Protein AF-T0ZM50-F1 (afdb_monomer_lite)

Sequence (74 aa):
GIRADRSESTETLPKRIRSAEIERIPYIAVIGDREAGDGTVALRIRGAKGSQAVPVAAGVARIEGAIRGRSFDP

Organism: NCBI:txid410659

Radius of gyration: 12.22 Å; chains: 1; bounding box: 29×26×35 Å

Secondary structure (DSSP, 8-state):
----------S-HHHHHHHHHHTT-SEEEE--HHHHHHTEEEEEETTSSSEEEEEHHHHHHHHHHHHHHT----

Foldseek 3Di:
DDDDDDDPDPDDPVVVVVVCLVVVPQWDWADDPVCVVVQWTFIDGRPDPGTDIGHPVVVVVVVVVCVVVVHRDD

Structure (mmCIF, N/CA/C/O backbone):
data_AF-T0ZM50-F1
#
_entry.id   AF-T0ZM50-F1
#
loop_
_atom_site.group_PDB
_atom_site.id
_atom_site.type_symbol
_atom_site.label_atom_id
_atom_site.label_alt_id
_atom_site.label_comp_id
_atom_site.label_asym_id
_atom_site.label_entity_id
_atom_site.label_seq_id
_atom_site.pdbx_PDB_ins_code
_atom_site.Cartn_x
_atom_site.Cartn_y
_atom_site.Cartn_z
_atom_site.occupancy
_atom_site.B_iso_or_equiv
_atom_site.auth_seq_id
_atom_site.auth_comp_id
_atom_site.auth_asym_id
_atom_site.auth_atom_id
_atom_site.pdbx_PDB_model_num
ATOM 1 N N . GLY A 1 1 ? 2.046 -16.455 -9.796 1.00 82.69 1 GLY A N 1
ATOM 2 C CA . GLY A 1 1 ? 1.555 -16.121 -8.447 1.00 82.69 1 GLY A CA 1
ATOM 3 C C . GLY A 1 1 ? 2.235 -14.861 -7.952 1.00 82.69 1 GLY A C 1
ATOM 4 O O . GLY A 1 1 ? 3.353 -14.591 -8.383 1.00 82.69 1 GLY A O 1
ATOM 5 N N . ILE A 1 2 ? 1.565 -14.091 -7.094 1.00 90.44 2 ILE A N 1
ATOM 6 C CA . ILE A 1 2 ? 2.111 -12.877 -6.466 1.00 90.44 2 ILE A CA 1
ATOM 7 C C . ILE A 1 2 ? 2.826 -13.276 -5.171 1.00 90.44 2 ILE A C 1
ATOM 9 O O . ILE A 1 2 ? 2.294 -14.068 -4.397 1.00 90.44 2 ILE A O 1
ATOM 13 N N . ARG A 1 3 ? 4.023 -12.731 -4.930 1.00 92.44 3 ARG A N 1
ATOM 14 C CA . ARG A 1 3 ? 4.682 -12.821 -3.620 1.00 92.44 3 ARG A CA 1
ATOM 15 C C . ARG A 1 3 ? 4.167 -11.673 -2.765 1.00 92.44 3 ARG A C 1
ATOM 17 O O . ARG A 1 3 ? 4.385 -10.519 -3.127 1.00 92.44 3 ARG A O 1
ATOM 24 N N . ALA A 1 4 ? 3.478 -11.995 -1.684 1.00 91.88 4 ALA A N 1
ATOM 25 C CA . ALA A 1 4 ? 2.918 -11.021 -0.764 1.00 91.88 4 ALA A CA 1
ATOM 26 C C . ALA A 1 4 ? 3.281 -11.415 0.664 1.00 91.88 4 ALA A C 1
ATOM 28 O O . ALA A 1 4 ? 3.341 -12.602 0.978 1.00 91.88 4 ALA A O 1
ATOM 29 N N . ASP A 1 5 ? 3.506 -10.406 1.494 1.00 91.31 5 ASP A N 1
ATOM 30 C CA . ASP A 1 5 ? 3.718 -10.558 2.924 1.00 91.31 5 ASP A CA 1
ATOM 31 C C . ASP A 1 5 ? 2.880 -9.514 3.667 1.00 91.31 5 ASP A C 1
ATOM 33 O O . ASP A 1 5 ? 2.606 -8.428 3.139 1.00 91.31 5 ASP A O 1
ATOM 37 N N . ARG A 1 6 ? 2.437 -9.856 4.875 1.00 89.81 6 ARG A N 1
ATOM 38 C CA . ARG A 1 6 ? 1.660 -8.967 5.734 1.00 89.81 6 ARG A CA 1
ATOM 39 C C . ARG A 1 6 ? 2.538 -8.543 6.896 1.00 89.81 6 ARG A C 1
ATOM 41 O O . ARG A 1 6 ? 3.019 -9.37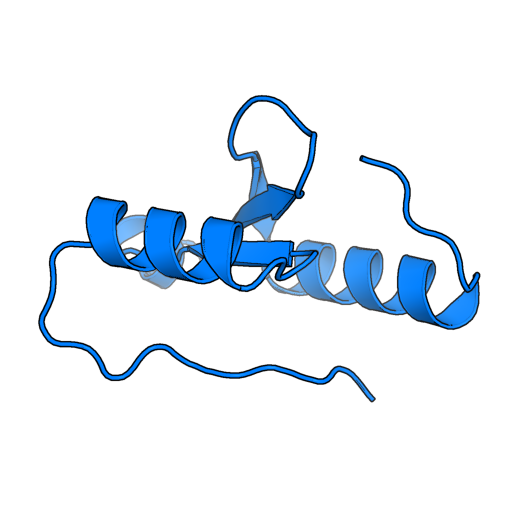0 7.653 1.00 89.81 6 ARG A O 1
ATOM 48 N N . SER A 1 7 ? 2.648 -7.235 7.111 1.00 85.00 7 SER A N 1
ATOM 49 C CA . SER A 1 7 ? 3.337 -6.734 8.298 1.00 85.00 7 SER A CA 1
ATOM 50 C C . SER A 1 7 ? 2.582 -7.134 9.574 1.00 85.00 7 SER A C 1
ATOM 52 O O . SER A 1 7 ? 1.463 -6.673 9.810 1.00 85.00 7 SER A O 1
ATOM 54 N N . GLU A 1 8 ? 3.214 -7.966 10.403 1.00 84.88 8 GLU A N 1
ATOM 55 C CA . GLU A 1 8 ? 2.724 -8.370 11.734 1.00 84.88 8 GLU A CA 1
ATOM 56 C C . GLU A 1 8 ? 3.143 -7.396 12.849 1.00 84.88 8 GLU A C 1
ATOM 58 O O . GLU A 1 8 ? 2.811 -7.575 14.018 1.00 84.88 8 GLU A O 1
ATOM 63 N N . SER A 1 9 ? 3.864 -6.332 12.492 1.00 81.00 9 SER A N 1
ATOM 64 C CA . SER A 1 9 ? 4.367 -5.347 13.445 1.00 81.00 9 SER A CA 1
ATOM 65 C C . SER A 1 9 ? 3.231 -4.564 14.118 1.00 81.00 9 SER A C 1
ATOM 67 O O . SER A 1 9 ? 2.292 -4.101 13.457 1.00 81.00 9 SER A O 1
ATOM 69 N N . THR A 1 10 ? 3.365 -4.358 15.433 1.00 85.75 10 THR A N 1
ATOM 70 C CA . THR A 1 10 ? 2.497 -3.507 16.269 1.00 85.75 10 THR A CA 1
ATOM 71 C C . THR A 1 10 ? 2.818 -2.013 16.142 1.00 85.75 10 THR A C 1
ATOM 73 O O . THR A 1 10 ? 2.229 -1.178 16.826 1.00 85.75 10 THR A O 1
ATOM 76 N N . GLU A 1 11 ? 3.750 -1.653 15.260 1.00 88.00 11 GLU A N 1
ATOM 77 C CA . GLU A 1 11 ? 4.113 -0.271 14.976 1.00 88.00 11 GLU A CA 1
ATOM 78 C C . GLU A 1 11 ? 3.013 0.509 14.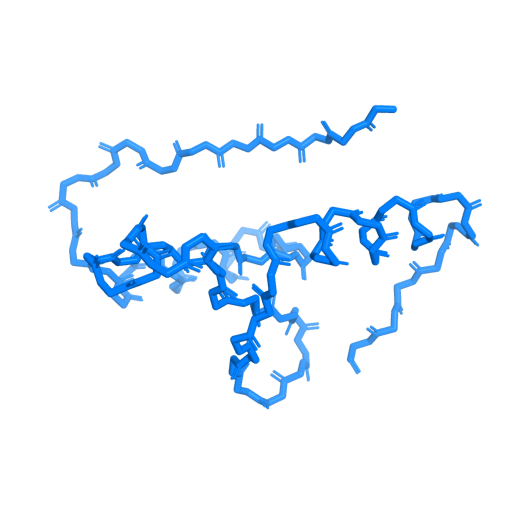240 1.00 88.00 11 GLU A C 1
ATOM 80 O O . GLU A 1 11 ? 2.103 -0.045 13.617 1.00 88.00 11 GLU A O 1
ATOM 85 N N . THR A 1 12 ? 3.131 1.840 14.267 1.00 89.31 12 THR A N 1
ATOM 86 C CA . THR A 1 12 ? 2.191 2.731 13.583 1.00 89.31 12 THR A CA 1
ATOM 87 C C . THR A 1 12 ? 2.183 2.492 12.070 1.00 89.31 12 THR A C 1
ATOM 89 O O . THR A 1 12 ? 3.199 2.153 11.457 1.00 89.31 12 THR A O 1
ATOM 92 N N . LEU A 1 13 ? 1.030 2.725 11.437 1.00 86.44 13 LEU A N 1
ATOM 93 C CA . LEU A 1 13 ? 0.850 2.558 9.992 1.00 86.44 13 LEU A CA 1
ATOM 94 C C . LEU A 1 13 ? 1.926 3.294 9.156 1.00 86.44 13 LEU A C 1
ATOM 96 O O . LEU A 1 13 ? 2.508 2.650 8.281 1.00 86.44 13 LEU A O 1
ATOM 100 N N . PRO A 1 14 ? 2.282 4.570 9.436 1.00 88.38 14 PRO A N 1
ATOM 101 C CA . PRO A 1 14 ? 3.339 5.257 8.693 1.00 88.38 14 PRO A CA 1
ATOM 102 C C . PRO A 1 14 ? 4.712 4.595 8.839 1.00 88.38 14 PRO A C 1
ATOM 104 O O . PRO A 1 14 ? 5.482 4.565 7.879 1.00 88.38 14 PRO A O 1
ATOM 107 N N . LYS A 1 15 ? 5.022 4.045 10.021 1.00 90.88 15 LYS A N 1
ATOM 108 C CA . LYS A 1 15 ? 6.297 3.367 10.263 1.00 90.88 15 LYS A CA 1
ATOM 109 C C . LYS A 1 15 ? 6.386 2.075 9.453 1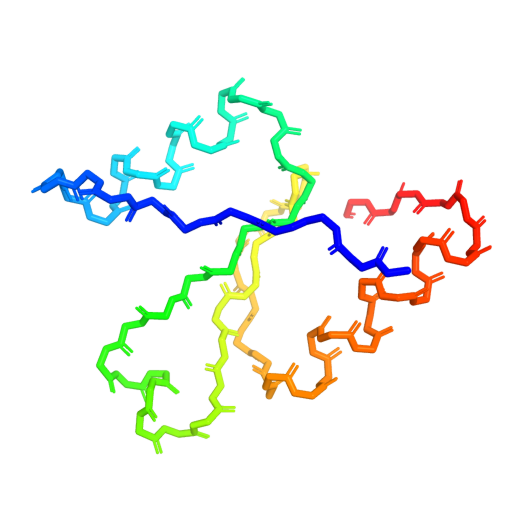.00 90.88 15 LYS A C 1
ATOM 111 O O . LYS A 1 15 ? 7.376 1.881 8.761 1.00 90.88 15 LYS A O 1
ATOM 116 N N . ARG A 1 16 ? 5.314 1.275 9.421 1.00 90.25 16 ARG A N 1
ATOM 117 C CA . ARG A 1 16 ? 5.241 0.052 8.598 1.00 90.25 16 ARG A CA 1
ATOM 118 C C . ARG A 1 16 ? 5.392 0.336 7.104 1.00 90.25 16 ARG A C 1
ATOM 120 O O . ARG A 1 16 ? 6.133 -0.366 6.424 1.00 90.25 16 ARG A O 1
ATOM 127 N N . ILE A 1 17 ? 4.740 1.390 6.605 1.00 89.00 17 ILE A N 1
ATOM 128 C CA . ILE A 1 17 ? 4.888 1.830 5.207 1.00 89.00 17 ILE A CA 1
ATOM 129 C C . ILE A 1 17 ? 6.351 2.176 4.922 1.00 89.00 17 ILE A C 1
ATOM 131 O O . ILE A 1 17 ? 6.916 1.696 3.944 1.00 89.00 17 ILE A O 1
ATOM 135 N N . ARG A 1 18 ? 6.987 2.958 5.801 1.00 89.56 18 ARG A N 1
ATOM 136 C CA . ARG A 1 18 ? 8.392 3.342 5.643 1.00 89.56 18 ARG A CA 1
ATOM 137 C C . ARG A 1 18 ? 9.334 2.137 5.690 1.00 89.56 18 ARG A C 1
ATOM 139 O O . ARG A 1 18 ? 10.274 2.093 4.905 1.00 89.56 18 ARG A O 1
ATOM 146 N N . SER A 1 19 ? 9.085 1.161 6.562 1.00 91.31 19 SER A N 1
ATOM 147 C CA . SER A 1 19 ? 9.863 -0.085 6.611 1.00 91.31 19 SER A CA 1
ATOM 148 C C . SER A 1 19 ? 9.764 -0.860 5.294 1.00 91.31 19 SER A C 1
ATOM 150 O O . SER A 1 19 ? 10.793 -1.210 4.723 1.00 91.31 19 SER A O 1
ATOM 152 N N . ALA A 1 20 ? 8.560 -1.015 4.736 1.00 91.38 20 ALA A N 1
ATOM 153 C CA . ALA A 1 20 ? 8.371 -1.656 3.433 1.00 91.38 20 ALA A CA 1
ATOM 154 C C . ALA A 1 20 ? 9.042 -0.876 2.278 1.00 91.38 20 ALA A C 1
ATOM 156 O O . ALA A 1 20 ? 9.590 -1.471 1.347 1.00 91.38 20 ALA A O 1
ATOM 157 N N . GLU A 1 21 ? 9.056 0.461 2.337 1.00 88.50 21 GLU A N 1
ATOM 158 C CA . GLU A 1 21 ? 9.800 1.295 1.380 1.00 88.50 21 GLU A CA 1
ATOM 159 C C . GLU A 1 21 ? 11.324 1.059 1.487 1.00 88.50 21 GLU A C 1
ATOM 161 O O . GLU A 1 21 ? 12.005 0.956 0.460 1.00 88.50 21 GLU A O 1
ATOM 166 N N . ILE A 1 22 ? 11.860 0.916 2.709 1.00 90.88 22 ILE A N 1
ATOM 167 C CA . ILE A 1 22 ? 13.280 0.614 2.980 1.00 90.88 22 ILE A CA 1
ATOM 168 C C . ILE A 1 22 ? 13.659 -0.784 2.476 1.00 90.88 22 ILE A C 1
ATOM 170 O O . ILE A 1 22 ? 14.707 -0.946 1.849 1.00 90.88 22 ILE A O 1
ATOM 174 N N . GLU A 1 23 ? 12.784 -1.770 2.669 1.00 91.62 23 GLU A N 1
ATOM 175 C CA . GLU A 1 23 ? 12.928 -3.143 2.161 1.00 91.62 23 GLU A CA 1
ATOM 176 C C . GLU A 1 23 ? 12.796 -3.246 0.632 1.00 91.62 23 GLU A C 1
ATOM 178 O O . GLU A 1 23 ? 12.958 -4.318 0.050 1.00 91.62 23 GLU A O 1
ATOM 183 N N . ARG A 1 24 ? 12.568 -2.113 -0.047 1.00 91.31 24 ARG A N 1
ATOM 184 C CA . ARG A 1 24 ? 12.444 -2.002 -1.505 1.00 91.31 24 ARG A CA 1
ATOM 185 C C . ARG A 1 24 ? 11.272 -2.809 -2.061 1.00 91.31 24 ARG A C 1
ATOM 187 O O . ARG A 1 24 ? 11.334 -3.273 -3.202 1.00 91.31 24 ARG A O 1
ATOM 194 N N . ILE A 1 25 ? 10.190 -2.923 -1.293 1.00 92.19 25 ILE A N 1
ATOM 195 C CA . ILE A 1 25 ? 8.960 -3.559 -1.756 1.00 92.19 25 ILE A CA 1
ATOM 196 C C . ILE A 1 25 ? 8.366 -2.722 -2.910 1.00 92.19 25 ILE A C 1
ATOM 198 O O . ILE A 1 25 ? 8.147 -1.522 -2.736 1.00 92.19 25 ILE A O 1
ATOM 202 N N . PRO A 1 26 ? 8.120 -3.305 -4.104 1.00 92.62 26 PRO A N 1
ATOM 203 C CA . PRO A 1 26 ? 7.640 -2.552 -5.270 1.00 92.62 26 PRO A CA 1
ATOM 204 C C . PRO A 1 26 ? 6.239 -1.956 -5.091 1.00 92.62 26 PRO A C 1
ATOM 206 O O . PRO A 1 26 ? 5.978 -0.842 -5.545 1.00 92.62 26 PRO A O 1
ATOM 209 N N . TYR A 1 27 ? 5.355 -2.703 -4.424 1.00 92.75 27 TYR A N 1
ATOM 210 C CA . TYR A 1 27 ? 3.957 -2.352 -4.202 1.00 92.75 27 TYR A CA 1
ATOM 211 C C . TYR A 1 27 ? 3.609 -2.522 -2.728 1.00 92.75 27 TYR A C 1
ATOM 213 O O . TYR A 1 27 ? 3.761 -3.612 -2.182 1.00 92.75 27 TYR A O 1
ATOM 221 N N . ILE A 1 28 ? 3.105 -1.466 -2.097 1.00 93.25 28 ILE A N 1
ATOM 222 C CA . ILE A 1 28 ? 2.658 -1.499 -0.703 1.00 93.25 28 ILE A CA 1
ATOM 223 C C . ILE A 1 28 ? 1.145 -1.308 -0.696 1.00 93.25 28 ILE A C 1
ATOM 225 O O . ILE A 1 28 ? 0.635 -0.266 -1.108 1.00 93.25 28 ILE A O 1
ATOM 229 N N . ALA A 1 29 ? 0.437 -2.336 -0.242 1.00 93.25 29 ALA A N 1
ATOM 230 C CA . ALA A 1 29 ? -1.007 -2.342 -0.073 1.00 93.25 29 ALA A CA 1
ATOM 231 C C . ALA A 1 29 ? -1.352 -1.892 1.351 1.00 93.25 29 ALA A C 1
ATOM 233 O O . ALA A 1 29 ? -1.104 -2.618 2.313 1.00 93.25 29 ALA A O 1
ATOM 234 N N . VAL A 1 30 ? -1.905 -0.690 1.493 1.00 91.81 30 VAL A N 1
ATOM 235 C CA . VAL A 1 30 ? -2.327 -0.152 2.790 1.00 91.81 30 VAL A CA 1
ATOM 236 C C . VAL A 1 30 ? -3.836 -0.317 2.923 1.00 91.81 30 VAL A C 1
ATOM 238 O O . VAL A 1 30 ? -4.595 0.206 2.110 1.00 91.81 30 VAL A O 1
ATOM 241 N N . ILE A 1 31 ? -4.255 -1.058 3.947 1.00 90.06 31 ILE A N 1
ATOM 242 C CA . ILE A 1 31 ? -5.662 -1.334 4.250 1.00 90.06 31 ILE A CA 1
ATOM 243 C C . ILE A 1 31 ? -5.930 -0.801 5.657 1.00 90.06 31 ILE A C 1
ATOM 245 O O . ILE A 1 31 ? -5.388 -1.332 6.629 1.00 90.06 31 ILE A O 1
ATOM 249 N N . GLY A 1 32 ? -6.703 0.279 5.752 1.00 86.75 32 GLY A N 1
ATOM 250 C CA . GLY A 1 32 ? -7.270 0.777 7.000 1.00 86.75 32 GLY A CA 1
ATOM 251 C C . GLY A 1 32 ? -8.738 0.379 7.144 1.00 86.75 32 GLY A C 1
ATOM 252 O O . GLY A 1 32 ? -9.269 -0.398 6.350 1.00 86.75 32 GLY A O 1
ATOM 253 N N . ASP A 1 33 ? -9.402 0.942 8.153 1.00 86.88 33 ASP A N 1
ATOM 254 C CA . ASP A 1 33 ? -10.807 0.636 8.456 1.00 86.88 33 ASP A CA 1
ATOM 255 C C . ASP A 1 33 ? -11.752 1.064 7.324 1.00 86.88 33 ASP A C 1
ATOM 257 O O . ASP A 1 33 ? -12.705 0.356 7.001 1.00 86.88 33 ASP A O 1
ATOM 261 N N . ARG A 1 34 ? -11.461 2.202 6.679 1.00 87.56 34 ARG A N 1
ATOM 262 C CA . ARG A 1 34 ? -12.234 2.697 5.531 1.00 87.56 34 ARG A CA 1
ATOM 263 C C . ARG A 1 34 ? -12.086 1.766 4.333 1.00 87.56 34 ARG A C 1
ATOM 265 O O . ARG A 1 34 ? -13.074 1.329 3.759 1.00 87.56 34 ARG A O 1
ATOM 272 N N . GLU A 1 35 ? -10.848 1.438 3.981 1.00 89.62 35 GLU A N 1
ATOM 273 C CA . GLU A 1 35 ? -10.544 0.589 2.832 1.00 89.62 35 GLU A CA 1
ATOM 274 C C . GLU A 1 35 ? -11.134 -0.818 2.999 1.00 89.62 35 GLU A C 1
ATOM 276 O O . GLU A 1 35 ? -11.667 -1.382 2.042 1.00 89.62 35 GLU A O 1
ATOM 281 N N . ALA A 1 36 ? -11.106 -1.353 4.225 1.00 88.50 36 ALA A N 1
ATOM 282 C CA . ALA A 1 36 ? -11.713 -2.636 4.559 1.00 88.50 36 ALA A CA 1
ATOM 283 C C . ALA A 1 36 ? -13.241 -2.637 4.377 1.00 88.50 36 ALA A C 1
ATOM 285 O O . ALA A 1 36 ? -13.786 -3.630 3.897 1.00 88.50 36 ALA A O 1
ATOM 286 N N . GLY A 1 37 ? -13.922 -1.539 4.725 1.00 89.69 37 GLY A N 1
ATOM 287 C CA . GLY A 1 37 ? -15.365 -1.385 4.514 1.00 89.69 37 GLY A CA 1
ATOM 288 C C . GLY A 1 37 ? -15.747 -1.228 3.040 1.00 89.69 37 GLY A C 1
ATOM 289 O O . GLY A 1 37 ? -16.725 -1.819 2.589 1.00 89.69 37 GLY A O 1
ATOM 290 N N . ASP A 1 38 ? -14.939 -0.489 2.279 1.00 89.50 38 ASP A N 1
ATOM 291 C CA . ASP A 1 38 ? -15.222 -0.156 0.877 1.00 89.50 38 ASP A CA 1
ATOM 292 C C . ASP A 1 38 ? -14.712 -1.217 -0.121 1.00 89.50 38 ASP A C 1
ATOM 294 O O . ASP A 1 38 ? -14.915 -1.089 -1.330 1.00 89.50 38 ASP A O 1
ATOM 298 N N . GLY A 1 39 ? -14.008 -2.257 0.346 1.00 91.62 39 GLY A N 1
ATOM 299 C CA . GLY A 1 39 ? -13.377 -3.255 -0.528 1.00 91.62 39 GLY A CA 1
ATOM 300 C C . GLY A 1 39 ? -12.272 -2.662 -1.412 1.00 91.62 39 GLY A C 1
ATOM 301 O O . GLY A 1 39 ? -12.008 -3.139 -2.525 1.00 91.62 39 GLY A O 1
ATOM 302 N N . THR A 1 40 ? -11.634 -1.597 -0.931 1.00 94.06 40 THR A N 1
ATOM 303 C CA . THR A 1 40 ? -10.553 -0.892 -1.619 1.00 94.06 40 THR A CA 1
ATOM 304 C C . THR A 1 40 ? -9.220 -1.112 -0.913 1.00 94.06 40 THR A C 1
ATOM 306 O O . THR A 1 40 ? -9.125 -1.763 0.124 1.00 94.06 40 THR A O 1
ATOM 309 N N . VAL A 1 41 ? -8.146 -0.632 -1.525 1.00 93.69 41 VAL A N 1
ATOM 310 C CA . VAL A 1 41 ? -6.804 -0.624 -0.959 1.00 93.69 41 VAL A CA 1
ATOM 311 C C . VAL A 1 41 ? -6.090 0.633 -1.422 1.00 93.69 41 VAL A C 1
ATOM 313 O O . VAL A 1 41 ? -6.171 1.010 -2.594 1.00 93.69 41 VAL A O 1
ATOM 316 N N . ALA A 1 42 ? -5.360 1.282 -0.520 1.00 93.56 42 ALA A N 1
ATOM 317 C CA . ALA A 1 42 ? -4.475 2.368 -0.897 1.00 93.56 42 ALA A CA 1
ATOM 318 C C . ALA A 1 42 ? -3.148 1.770 -1.381 1.00 93.56 42 ALA A C 1
ATOM 320 O O . ALA A 1 42 ? -2.293 1.362 -0.592 1.00 93.56 42 ALA A O 1
ATOM 321 N N . LEU A 1 43 ? -2.994 1.685 -2.703 1.00 93.00 43 LEU A N 1
ATOM 322 C CA . LEU A 1 43 ? -1.807 1.146 -3.349 1.00 93.00 43 LEU A CA 1
ATOM 323 C C . LEU A 1 43 ? -0.737 2.236 -3.451 1.00 93.00 43 LEU A C 1
ATOM 325 O O . LEU A 1 43 ? -0.965 3.305 -4.024 1.00 93.00 43 LEU A O 1
ATOM 329 N N . ARG A 1 44 ? 0.445 1.954 -2.905 1.00 92.12 44 ARG A N 1
ATOM 330 C CA . ARG A 1 44 ? 1.648 2.775 -3.070 1.00 92.12 44 ARG A CA 1
ATOM 331 C C . ARG A 1 44 ? 2.634 2.043 -3.958 1.00 92.12 44 ARG A C 1
ATOM 333 O O . ARG A 1 44 ? 2.858 0.847 -3.780 1.00 92.12 44 ARG A O 1
ATOM 340 N N . ILE A 1 45 ? 3.224 2.774 -4.893 1.00 91.62 45 ILE A N 1
ATOM 341 C CA . ILE A 1 45 ? 4.208 2.246 -5.834 1.00 91.62 45 ILE A CA 1
ATOM 342 C C . ILE A 1 45 ? 5.548 2.881 -5.501 1.00 91.62 45 ILE A C 1
ATOM 344 O O . ILE A 1 45 ? 5.651 4.094 -5.308 1.00 91.62 45 ILE A O 1
ATOM 348 N N . ARG A 1 46 ? 6.586 2.057 -5.402 1.00 88.88 46 ARG A N 1
ATOM 349 C CA . ARG A 1 46 ? 7.932 2.534 -5.100 1.00 88.88 46 ARG A CA 1
ATOM 350 C C . ARG A 1 46 ? 8.431 3.462 -6.214 1.00 88.88 46 ARG A C 1
ATOM 352 O O . ARG A 1 46 ? 8.652 3.027 -7.333 1.00 88.88 46 ARG A O 1
ATOM 359 N N . GLY A 1 47 ? 8.681 4.726 -5.887 1.00 84.50 47 GLY A N 1
ATOM 360 C CA . GLY A 1 47 ? 9.110 5.742 -6.858 1.00 84.50 47 GLY A CA 1
ATOM 361 C C . GLY A 1 47 ? 7.974 6.642 -7.350 1.00 84.50 47 GLY A C 1
ATOM 362 O O . GLY A 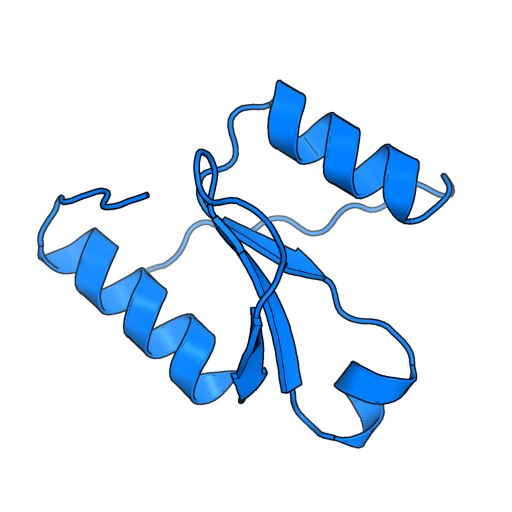1 47 ? 8.251 7.756 -7.789 1.00 84.50 47 GLY A O 1
ATOM 363 N N . ALA A 1 48 ? 6.716 6.232 -7.170 1.00 85.88 48 ALA A N 1
ATOM 364 C CA . ALA A 1 48 ? 5.565 7.100 -7.371 1.00 85.88 48 ALA A CA 1
ATOM 365 C C . ALA A 1 48 ? 5.386 8.051 -6.186 1.00 85.88 48 ALA A C 1
ATOM 367 O O . ALA A 1 48 ? 5.638 7.704 -5.027 1.00 85.88 48 ALA A O 1
ATOM 368 N N . LYS A 1 49 ? 4.873 9.251 -6.457 1.00 82.12 49 LYS A N 1
ATOM 369 C CA . LYS A 1 49 ? 4.437 10.161 -5.395 1.00 82.12 49 LYS A CA 1
ATOM 370 C C . LYS A 1 49 ? 2.993 9.850 -5.005 1.00 82.12 49 LYS A C 1
ATOM 372 O O . LYS A 1 49 ? 2.076 10.067 -5.788 1.00 82.12 49 LYS A O 1
ATOM 377 N N . GLY A 1 50 ? 2.803 9.418 -3.759 1.00 82.75 50 GLY A N 1
ATOM 378 C CA . GLY A 1 50 ? 1.487 9.267 -3.135 1.00 82.75 50 GLY A CA 1
ATOM 379 C C . GLY A 1 50 ? 0.942 7.838 -3.119 1.00 82.75 50 GLY A C 1
ATOM 380 O O . GLY A 1 50 ? 1.641 6.870 -3.404 1.00 82.75 50 GLY A O 1
ATOM 381 N N . SER A 1 51 ? -0.318 7.724 -2.711 1.00 84.62 51 SER A N 1
ATOM 382 C CA . SER A 1 51 ? -1.105 6.488 -2.706 1.00 84.62 51 SER A CA 1
ATOM 383 C C . SER A 1 51 ? -2.365 6.689 -3.532 1.00 84.62 51 SER A C 1
ATOM 385 O O . SER A 1 51 ? -3.002 7.737 -3.420 1.00 84.62 51 SER A O 1
ATOM 387 N N . GLN A 1 52 ? -2.755 5.681 -4.304 1.00 88.19 52 GLN A N 1
ATOM 388 C CA . GLN A 1 52 ? -4.035 5.672 -5.007 1.00 88.19 52 GLN A CA 1
ATOM 389 C C . GLN A 1 52 ? -4.956 4.648 -4.355 1.00 88.19 52 GLN A C 1
ATOM 391 O O . GLN A 1 52 ? -4.586 3.484 -4.215 1.00 88.19 52 GLN A O 1
ATOM 396 N N . ALA A 1 53 ? -6.149 5.083 -3.954 1.00 92.12 53 ALA A N 1
ATOM 397 C CA . ALA A 1 53 ? -7.197 4.171 -3.522 1.00 92.12 53 ALA A CA 1
ATOM 398 C C . ALA A 1 53 ? -7.779 3.476 -4.756 1.00 92.12 53 ALA A C 1
ATOM 400 O O . ALA A 1 53 ? -8.277 4.133 -5.670 1.00 92.12 53 ALA A O 1
ATOM 401 N N . VAL A 1 54 ? -7.682 2.151 -4.797 1.00 93.88 54 VAL A N 1
ATOM 402 C CA . VAL A 1 54 ? -8.194 1.325 -5.893 1.00 93.88 54 VAL A CA 1
ATOM 403 C C . VAL A 1 54 ? -8.973 0.140 -5.330 1.00 93.88 54 VAL A C 1
ATOM 405 O O . VAL A 1 54 ? -8.647 -0.332 -4.242 1.00 93.88 54 VAL A O 1
ATOM 408 N N . PRO A 1 55 ? -9.978 -0.394 -6.042 1.00 95.50 55 PRO A N 1
ATOM 409 C CA . PRO A 1 55 ? -10.587 -1.668 -5.674 1.00 95.50 55 PRO A CA 1
ATOM 410 C C . PRO A 1 55 ? -9.531 -2.774 -5.590 1.00 95.50 55 PRO A C 1
ATOM 412 O O . PRO A 1 55 ? -8.618 -2.820 -6.420 1.00 95.50 55 PRO A O 1
ATOM 415 N N . VAL A 1 56 ? -9.675 -3.699 -4.637 1.00 92.69 56 VAL A N 1
ATOM 416 C C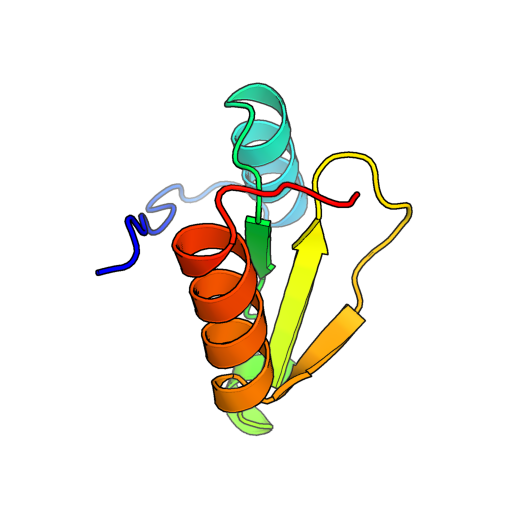A . VAL A 1 56 ? -8.700 -4.790 -4.438 1.00 92.69 56 VAL A CA 1
ATOM 417 C C . VAL A 1 56 ? -8.456 -5.571 -5.734 1.00 92.69 56 VAL A C 1
ATOM 419 O O . VAL A 1 56 ? -7.307 -5.798 -6.112 1.00 92.69 56 VAL A O 1
ATOM 422 N N . ALA A 1 57 ? -9.521 -5.900 -6.471 1.00 92.94 57 ALA A N 1
ATOM 423 C CA . ALA A 1 57 ? -9.424 -6.611 -7.746 1.00 92.94 57 ALA A CA 1
ATOM 424 C C . ALA A 1 57 ? -8.587 -5.850 -8.793 1.00 92.94 57 ALA A C 1
ATOM 426 O O . ALA A 1 57 ? -7.767 -6.448 -9.489 1.00 92.94 57 ALA A O 1
ATOM 427 N N . ALA A 1 58 ? -8.743 -4.526 -8.870 1.00 93.25 58 ALA A N 1
ATOM 428 C CA . ALA A 1 58 ? -7.974 -3.688 -9.786 1.00 93.25 58 ALA A CA 1
ATOM 429 C C . ALA A 1 58 ? -6.493 -3.611 -9.377 1.00 93.25 58 ALA A C 1
ATOM 431 O O . ALA A 1 58 ? -5.609 -3.679 -10.233 1.00 93.25 58 ALA A O 1
ATOM 432 N N . GLY A 1 59 ? -6.215 -3.524 -8.071 1.00 92.31 59 GLY A N 1
ATOM 433 C CA . GLY A 1 59 ? -4.854 -3.565 -7.535 1.00 92.31 59 GLY A CA 1
ATOM 434 C C . GLY A 1 59 ? -4.134 -4.873 -7.875 1.00 92.31 59 GLY A C 1
ATOM 435 O O . GLY A 1 59 ? -3.016 -4.845 -8.389 1.00 92.31 59 GLY A O 1
ATOM 436 N N . VAL A 1 60 ? -4.800 -6.013 -7.667 1.00 93.12 60 VAL A N 1
ATOM 437 C CA . VAL A 1 60 ? -4.269 -7.342 -8.016 1.00 93.12 60 VAL A CA 1
ATOM 438 C C . VAL A 1 60 ? -4.002 -7.443 -9.518 1.00 93.12 60 VAL A C 1
ATOM 440 O O . VAL A 1 60 ? -2.883 -7.770 -9.908 1.00 93.12 60 VAL A O 1
ATOM 443 N N . ALA A 1 61 ? -4.969 -7.075 -10.364 1.00 93.00 61 ALA A N 1
ATOM 444 C CA . ALA A 1 61 ? -4.814 -7.129 -11.818 1.00 93.00 61 ALA A CA 1
ATOM 445 C C . ALA A 1 61 ? -3.633 -6.280 -12.321 1.00 93.00 61 ALA A C 1
ATOM 447 O O . ALA A 1 61 ? -2.891 -6.711 -13.209 1.00 93.00 61 ALA A O 1
ATOM 448 N N . ARG A 1 62 ? -3.411 -5.097 -11.727 1.00 90.62 62 ARG A N 1
ATOM 449 C CA . ARG A 1 62 ? -2.258 -4.239 -12.039 1.00 90.62 62 ARG A CA 1
ATOM 450 C C . ARG A 1 62 ? -0.933 -4.931 -11.712 1.00 90.62 62 ARG A C 1
ATOM 452 O O . ARG A 1 62 ? -0.032 -4.942 -12.549 1.00 90.62 62 ARG A O 1
ATOM 459 N N . ILE A 1 63 ? -0.824 -5.530 -10.525 1.00 92.25 63 ILE A N 1
ATOM 460 C CA . ILE A 1 63 ? 0.389 -6.237 -10.084 1.00 92.25 63 ILE A CA 1
ATOM 461 C C . ILE A 1 63 ? 0.646 -7.467 -10.965 1.00 92.25 63 ILE A C 1
ATOM 463 O O . ILE A 1 63 ? 1.772 -7.690 -11.406 1.00 92.25 63 ILE A O 1
ATOM 467 N N . GLU A 1 64 ? -0.386 -8.247 -11.288 1.00 93.19 64 GLU A N 1
ATOM 468 C CA . GLU A 1 64 ? -0.253 -9.406 -12.178 1.00 93.19 64 GLU A CA 1
ATOM 469 C C . GLU A 1 64 ? 0.139 -9.020 -13.605 1.00 93.19 64 GLU A C 1
ATOM 471 O O . GLU A 1 64 ? 0.897 -9.745 -14.254 1.00 93.19 64 GLU A O 1
ATOM 476 N N . GLY A 1 65 ? -0.367 -7.891 -14.107 1.00 91.88 65 GLY A N 1
ATOM 477 C CA . GLY A 1 65 ? 0.040 -7.321 -15.389 1.00 91.88 65 GLY A CA 1
ATOM 478 C C . GLY A 1 65 ? 1.531 -6.990 -15.410 1.00 91.88 65 GLY A C 1
ATOM 479 O O . GLY A 1 65 ? 2.243 -7.447 -16.303 1.00 91.88 65 GLY A O 1
ATOM 480 N N . ALA A 1 66 ? 2.016 -6.288 -14.383 1.00 91.38 66 ALA A N 1
ATOM 481 C CA . ALA A 1 66 ? 3.431 -5.945 -14.232 1.00 91.38 66 ALA A CA 1
ATOM 482 C C . ALA A 1 66 ? 4.327 -7.194 -14.130 1.00 91.38 66 ALA A C 1
ATOM 484 O O . ALA A 1 66 ? 5.344 -7.300 -14.817 1.00 91.38 66 ALA A O 1
ATOM 485 N N . ILE A 1 67 ? 3.913 -8.196 -13.341 1.00 92.81 67 ILE A N 1
ATOM 486 C CA . ILE A 1 67 ? 4.640 -9.470 -13.209 1.00 92.81 67 ILE A CA 1
ATOM 487 C C . ILE A 1 67 ? 4.722 -10.197 -14.555 1.00 92.81 67 ILE A C 1
ATOM 489 O O . ILE A 1 67 ? 5.806 -10.637 -14.944 1.00 92.81 67 ILE A O 1
ATOM 493 N N . ARG A 1 68 ? 3.602 -10.319 -15.282 1.00 92.12 68 ARG A N 1
ATOM 494 C CA . ARG A 1 68 ? 3.577 -10.965 -16.606 1.00 92.12 68 ARG A CA 1
ATOM 495 C C . ARG A 1 68 ? 4.435 -10.219 -17.622 1.00 92.12 68 ARG A C 1
ATOM 497 O O . ARG A 1 68 ? 5.158 -10.858 -18.380 1.00 92.12 68 ARG A O 1
ATOM 504 N N . GLY A 1 69 ? 4.381 -8.889 -17.605 1.00 91.88 69 GLY A N 1
ATOM 505 C CA . GLY A 1 69 ? 5.178 -8.023 -18.473 1.00 91.88 69 GLY A CA 1
ATOM 506 C C . GLY A 1 69 ? 6.660 -7.952 -18.105 1.00 91.88 69 GLY A C 1
ATOM 507 O O . GLY A 1 69 ? 7.433 -7.390 -18.874 1.00 91.88 69 GLY A O 1
ATOM 508 N N . ARG A 1 70 ? 7.070 -8.509 -16.950 1.00 88.06 70 ARG A N 1
ATOM 509 C CA . ARG A 1 70 ? 8.417 -8.347 -16.369 1.00 88.06 70 ARG A CA 1
ATOM 510 C C . ARG A 1 70 ? 8.865 -6.881 -16.334 1.00 88.06 70 ARG A C 1
ATOM 512 O O . ARG A 1 70 ? 10.048 -6.583 -16.485 1.00 88.06 70 ARG A O 1
ATOM 519 N N . SER A 1 71 ? 7.914 -5.977 -16.136 1.00 85.38 71 SER A N 1
ATOM 520 C CA . SER A 1 71 ? 8.127 -4.537 -16.140 1.00 85.38 71 SER A CA 1
ATOM 521 C C . SER A 1 71 ? 7.764 -3.950 -14.782 1.00 85.38 71 SER A C 1
ATOM 523 O O . SER A 1 71 ? 6.888 -4.444 -14.072 1.00 85.38 71 SER A O 1
ATOM 525 N N . PHE A 1 72 ? 8.477 -2.893 -14.407 1.00 83.25 72 PH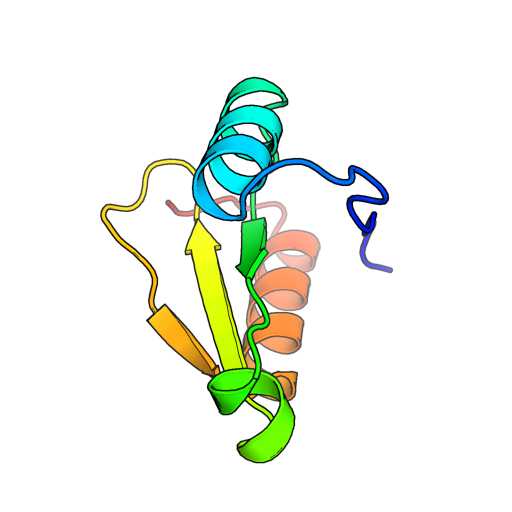E A N 1
ATOM 526 C CA . PHE A 1 72 ? 8.178 -2.090 -13.235 1.00 83.25 72 PHE A CA 1
ATOM 527 C C . PHE A 1 72 ? 8.118 -0.636 -13.683 1.00 83.25 72 PHE A C 1
ATOM 529 O O . PHE A 1 72 ? 9.147 -0.075 -14.056 1.00 83.25 72 PHE A O 1
ATOM 536 N N . ASP A 1 73 ? 6.914 -0.074 -13.681 1.00 73.50 73 ASP A N 1
ATOM 537 C CA . ASP A 1 73 ? 6.676 1.326 -14.018 1.00 73.50 73 ASP A CA 1
ATOM 538 C C . ASP A 1 73 ? 6.280 2.064 -12.726 1.00 73.50 73 ASP A C 1
ATOM 540 O O . ASP A 1 73 ? 5.255 1.692 -12.129 1.00 73.50 73 ASP A O 1
ATOM 544 N N . PRO A 1 74 ? 7.124 2.984 -12.223 1.00 63.06 74 PRO A N 1
ATOM 545 C CA . PRO A 1 74 ? 6.856 3.748 -11.010 1.00 63.06 74 PRO A CA 1
ATOM 546 C C . PRO A 1 74 ? 5.712 4.752 -11.199 1.00 63.06 74 PRO A C 1
ATOM 548 O O . PRO A 1 74 ? 5.792 5.616 -12.097 1.00 63.06 74 PRO A O 1
#

InterPro domains:
  IPR004154 Anticodon-binding [PF03129] (1-63)
  IPR036621 Anticodon-binding domain superfamily [G3DSA:3.40.50.800] (1-67)

pLDDT: mean 89.34, std 4.86, range [63.06, 95.5]